Protein AF-A0A2X4UR61-F1 (afdb_monomer_lite)

Radius of gyration: 14.24 Å; chains: 1; bounding box: 37×31×28 Å

Foldseek 3Di:
DPPPDDDPDDDPVDDDDDPDPPADQVDFPQVSVLVSLCVRCVPPDDPVRSSVVSCVVCVVVVNNVRRGPGDD

InterPro domains:
  IPR027417 P-loop containing nucleoside triphosphate hydrolase [G3DSA:3.40.50.300] (1-72)
  IPR027417 P-loop containing nucleoside triphosphate hydrolase [SSF52540] (3-71)
  IPR050166 ABC transporter ATP-binding protein [PTHR42788] (3-71)

Sequence (72 aa):
MCDNRQITGPGPERGVVFQNHSLLPWLTTYENVALAVHQVFRREMTRGEMREWIEHNLELVHMSHALHKRPA

Organism: Serratia plymuthica (NCBI:txid82996)

Structure (mmCIF, N/CA/C/O backbone):
data_AF-A0A2X4UR61-F1
#
_entry.id   AF-A0A2X4UR61-F1
#
loop_
_atom_site.group_PDB
_atom_site.id
_atom_site.type_symbol
_atom_site.label_atom_id
_atom_site.label_alt_id
_atom_site.label_comp_id
_atom_site.label_asym_id
_atom_site.label_entity_id
_atom_site.label_seq_id
_atom_site.pdbx_PDB_ins_code
_atom_site.Cartn_x
_atom_site.Cartn_y
_atom_site.Cartn_z
_atom_site.occupancy
_atom_site.B_iso_or_equiv
_atom_site.auth_seq_id
_atom_site.auth_comp_id
_atom_site.auth_asym_id
_atom_site.auth_atom_id
_atom_site.pdbx_PDB_model_num
ATOM 1 N N . MET A 1 1 ? -19.901 -20.796 1.992 1.00 60.12 1 MET A N 1
ATOM 2 C CA . MET A 1 1 ? -19.321 -20.487 3.314 1.00 60.12 1 MET A CA 1
ATOM 3 C C . MET A 1 1 ? -17.816 -20.402 3.136 1.00 60.12 1 MET A C 1
ATOM 5 O O . MET A 1 1 ? -17.282 -21.270 2.461 1.00 60.12 1 MET A O 1
ATOM 9 N N . CYS A 1 2 ? -17.161 -19.379 3.678 1.00 55.16 2 CYS A N 1
ATOM 10 C CA . CYS A 1 2 ? -15.707 -19.383 3.897 1.00 55.16 2 CYS A CA 1
ATOM 11 C C . CYS A 1 2 ? -15.501 -19.536 5.405 1.00 55.16 2 CYS A C 1
ATOM 13 O O . CYS A 1 2 ? -16.256 -18.928 6.162 1.00 55.16 2 CYS A O 1
ATOM 15 N N . ASP A 1 3 ? -14.564 -20.381 5.838 1.00 68.69 3 ASP A N 1
ATOM 16 C CA . ASP A 1 3 ? -14.283 -20.653 7.260 1.00 68.69 3 ASP A CA 1
ATOM 17 C C . ASP A 1 3 ? -15.533 -20.950 8.106 1.00 68.69 3 ASP A C 1
ATOM 19 O O . ASP A 1 3 ? -15.728 -20.414 9.196 1.00 68.69 3 ASP A O 1
ATOM 23 N N . ASN A 1 4 ? -16.432 -21.791 7.582 1.00 69.25 4 ASN A N 1
ATOM 24 C CA . ASN A 1 4 ? -17.683 -22.179 8.246 1.00 69.25 4 ASN A CA 1
ATOM 25 C C . ASN A 1 4 ? -18.650 -21.013 8.564 1.00 69.25 4 ASN A C 1
ATOM 27 O O . ASN A 1 4 ? -19.582 -21.173 9.352 1.00 69.25 4 ASN A O 1
ATOM 31 N N . ARG A 1 5 ? -18.470 -19.844 7.930 1.00 67.25 5 ARG A N 1
ATOM 32 C CA . ARG A 1 5 ? -19.353 -18.674 8.056 1.00 67.25 5 ARG A CA 1
ATOM 33 C C . ARG A 1 5 ? -20.107 -18.394 6.757 1.00 67.25 5 ARG A C 1
ATOM 35 O O . ARG A 1 5 ? -19.571 -18.517 5.648 1.00 67.25 5 ARG A O 1
ATOM 42 N N . GLN A 1 6 ? -21.383 -18.027 6.888 1.00 71.44 6 GLN A N 1
ATOM 43 C CA . GLN A 1 6 ? -22.196 -17.540 5.772 1.00 71.44 6 GLN A CA 1
ATOM 44 C C . GLN A 1 6 ? -21.643 -16.190 5.300 1.00 71.44 6 GLN A C 1
ATOM 46 O O . GLN A 1 6 ? -21.423 -15.290 6.106 1.00 71.44 6 GLN A O 1
ATOM 51 N N . ILE A 1 7 ? -21.396 -16.064 3.995 1.00 65.50 7 ILE A N 1
ATOM 52 C CA . ILE A 1 7 ? -20.885 -14.828 3.397 1.00 65.50 7 ILE A CA 1
ATOM 53 C C . ILE A 1 7 ? -22.097 -13.979 3.018 1.00 65.50 7 ILE A C 1
ATOM 55 O O . ILE A 1 7 ? -22.849 -14.359 2.125 1.00 65.50 7 ILE A O 1
ATOM 59 N N . THR A 1 8 ? -22.298 -12.858 3.708 1.00 66.81 8 THR A N 1
ATOM 60 C CA . THR A 1 8 ? -23.446 -11.956 3.500 1.00 66.81 8 THR A CA 1
ATOM 6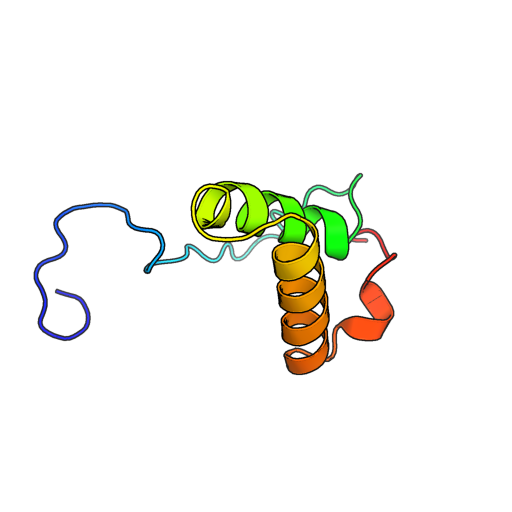1 C C . THR A 1 8 ? -23.132 -10.762 2.595 1.00 66.81 8 THR A C 1
ATOM 63 O O . THR A 1 8 ? -24.044 -10.027 2.228 1.00 66.81 8 THR A O 1
ATOM 66 N N . GLY A 1 9 ? -21.874 -10.574 2.178 1.00 67.25 9 GLY A N 1
ATOM 67 C CA . GLY A 1 9 ? -21.493 -9.503 1.257 1.00 67.25 9 GLY A CA 1
ATOM 68 C C . GLY A 1 9 ? -19.980 -9.304 1.117 1.00 67.25 9 GLY A C 1
ATOM 69 O O . GLY A 1 9 ? -19.196 -10.038 1.727 1.00 67.25 9 GLY A O 1
ATOM 70 N N . PRO A 1 10 ? -19.538 -8.326 0.310 1.00 65.94 10 PRO A N 1
ATOM 71 C CA . PRO A 1 10 ? -18.143 -7.897 0.281 1.00 65.94 10 PRO A CA 1
ATOM 72 C C . PRO A 1 10 ? -17.761 -7.249 1.621 1.00 65.94 10 PRO A C 1
ATOM 74 O O . PRO A 1 10 ? -18.573 -6.564 2.236 1.00 65.94 10 PRO A O 1
ATOM 77 N N . GLY A 1 11 ? -16.534 -7.477 2.078 1.00 68.56 11 GLY A N 1
ATOM 78 C CA . GLY A 1 11 ? -16.010 -6.903 3.317 1.00 68.56 11 GLY A CA 1
ATOM 79 C C . GLY A 1 11 ? -14.482 -6.818 3.263 1.00 68.56 11 GLY A C 1
ATOM 80 O O . GLY A 1 11 ? -13.877 -7.600 2.527 1.00 68.56 11 GLY A O 1
ATOM 81 N N . PRO A 1 12 ? -13.858 -5.868 3.982 1.00 68.62 12 PRO A N 1
ATOM 82 C CA . PRO A 1 12 ? -12.406 -5.645 3.970 1.00 68.62 12 PRO A CA 1
ATOM 83 C C . PRO A 1 12 ? -11.588 -6.871 4.404 1.00 68.62 12 PRO A C 1
ATOM 85 O O . PRO A 1 12 ? -10.429 -7.006 4.029 1.00 68.62 12 PRO A O 1
ATOM 88 N N . GLU A 1 13 ? -12.200 -7.802 5.132 1.00 69.56 13 GLU A N 1
ATOM 89 C CA . GLU A 1 13 ? -11.628 -9.092 5.509 1.00 69.56 13 GLU A CA 1
ATOM 90 C C . GLU A 1 13 ? -11.449 -10.069 4.328 1.00 69.56 13 GLU A C 1
ATOM 92 O O . GLU A 1 13 ? -10.865 -11.138 4.495 1.00 69.56 13 GLU A O 1
ATOM 97 N N . ARG A 1 14 ? -11.962 -9.737 3.134 1.00 72.31 14 ARG A N 1
ATOM 98 C CA . ARG A 1 14 ? -11.874 -10.549 1.912 1.00 72.31 14 ARG A CA 1
ATOM 99 C C . ARG A 1 14 ? -11.313 -9.715 0.758 1.00 72.31 14 ARG A C 1
ATOM 101 O O . ARG A 1 14 ? -12.012 -8.883 0.185 1.00 72.31 14 ARG A O 1
ATOM 108 N N . GLY A 1 15 ? -10.059 -9.973 0.392 1.00 68.75 15 GLY A N 1
ATOM 109 C CA . GLY A 1 15 ? -9.4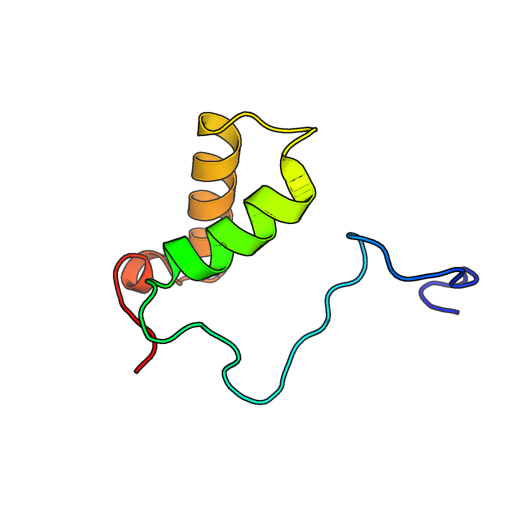07 -9.368 -0.773 1.00 68.75 15 GLY A CA 1
ATOM 110 C C . GLY A 1 15 ? -9.646 -10.157 -2.063 1.00 68.75 15 GLY A C 1
ATOM 111 O O . GLY A 1 15 ? -9.758 -11.382 -2.041 1.00 68.75 15 GLY A O 1
ATOM 112 N N . VAL A 1 16 ? -9.695 -9.460 -3.200 1.00 70.69 16 VAL A N 1
ATOM 113 C CA . VAL A 1 16 ? -9.667 -10.070 -4.539 1.00 70.69 16 VAL A CA 1
ATOM 114 C C . VAL A 1 16 ? -8.256 -9.930 -5.101 1.00 70.69 16 VAL A C 1
ATOM 116 O O . VAL A 1 16 ? -7.707 -8.831 -5.110 1.00 70.69 16 VAL A O 1
ATOM 119 N N . VAL A 1 17 ? -7.681 -11.032 -5.586 1.00 73.06 17 VAL A N 1
ATOM 120 C CA . VAL A 1 17 ? -6.382 -11.041 -6.274 1.00 73.06 17 VAL A CA 1
ATOM 121 C C . VAL A 1 17 ? -6.624 -11.266 -7.762 1.00 73.06 17 VAL A C 1
ATOM 123 O O . VAL A 1 17 ? -7.256 -12.246 -8.156 1.00 73.06 17 VAL A O 1
ATOM 126 N N . PHE A 1 18 ? -6.130 -10.351 -8.590 1.00 73.88 18 PHE A N 1
ATOM 127 C CA . PHE A 1 18 ? -6.188 -10.475 -10.043 1.00 73.88 18 PHE A CA 1
ATOM 128 C C . PHE A 1 18 ? -4.954 -11.221 -10.559 1.00 73.88 18 PHE A C 1
ATOM 130 O O . PHE A 1 18 ? -3.852 -11.021 -10.055 1.00 73.88 18 PHE A O 1
ATOM 137 N N . GLN A 1 19 ? -5.132 -12.073 -11.575 1.00 63.06 19 GLN A N 1
ATOM 138 C CA . GLN A 1 19 ? -4.007 -12.771 -12.217 1.00 63.06 19 GLN A CA 1
ATOM 139 C C . GLN A 1 19 ? -3.193 -11.865 -13.153 1.00 63.06 19 GLN A C 1
ATOM 141 O O . GLN A 1 19 ? -2.009 -12.108 -13.358 1.00 63.06 19 GLN A O 1
ATOM 146 N N . ASN A 1 20 ? -3.809 -10.806 -13.685 1.00 58.19 20 ASN A N 1
ATOM 147 C CA . ASN A 1 20 ? -3.121 -9.767 -14.450 1.00 58.19 20 ASN 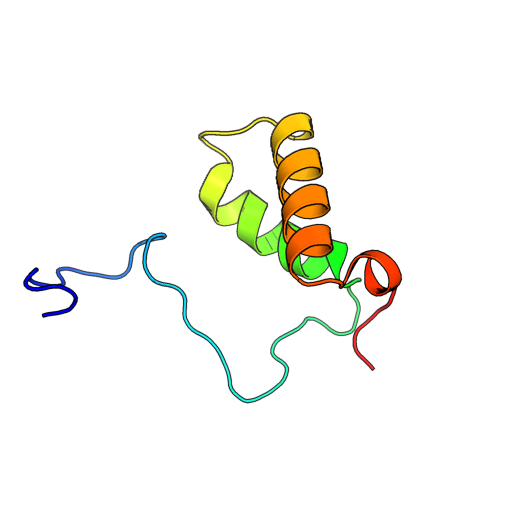A CA 1
ATOM 148 C C . ASN A 1 20 ? -2.711 -8.617 -13.522 1.00 58.19 20 ASN A C 1
ATOM 150 O O . ASN A 1 20 ? -3.421 -8.326 -12.559 1.00 58.19 20 ASN A O 1
ATOM 154 N N . HIS A 1 21 ? -1.601 -7.934 -13.828 1.00 59.81 21 HIS A N 1
ATOM 155 C CA . HIS A 1 21 ? -1.135 -6.771 -13.069 1.00 59.81 21 HIS A CA 1
ATOM 156 C C . HIS A 1 21 ? -2.180 -5.644 -13.109 1.00 59.81 21 HIS A C 1
ATOM 158 O O . HIS A 1 21 ? -2.213 -4.838 -14.031 1.00 59.81 21 HIS A O 1
ATOM 164 N N . SER A 1 22 ? -3.043 -5.575 -12.095 1.00 67.56 22 SER A N 1
ATOM 165 C CA . SER A 1 22 ? -4.009 -4.481 -11.911 1.00 67.56 22 SER A CA 1
ATOM 166 C C . SER A 1 22 ? -3.397 -3.262 -11.215 1.00 67.56 22 SER A C 1
ATOM 168 O O . SER A 1 22 ? -4.126 -2.406 -10.718 1.00 67.56 22 SER A O 1
ATOM 170 N N . LEU A 1 23 ? -2.064 -3.190 -11.145 1.00 80.62 23 LEU A N 1
ATOM 171 C CA . LEU A 1 23 ? -1.365 -2.038 -10.593 1.00 80.62 23 LEU A CA 1
ATOM 172 C C . LEU A 1 23 ? -1.470 -0.871 -11.570 1.00 80.62 23 LEU A C 1
ATOM 174 O O . LEU A 1 23 ? -1.338 -1.038 -12.781 1.00 80.62 23 LEU A O 1
ATOM 178 N N . LEU A 1 24 ? -1.679 0.322 -11.029 1.00 84.38 24 LEU A N 1
ATOM 179 C CA . LEU A 1 24 ? -1.673 1.557 -11.792 1.00 84.38 24 LEU A CA 1
ATOM 180 C C . LEU A 1 24 ? -0.221 1.846 -12.217 1.00 84.38 24 LEU A C 1
ATOM 182 O O . LEU A 1 24 ? 0.619 2.097 -11.347 1.00 84.38 24 LEU A O 1
ATOM 186 N N . PRO A 1 25 ? 0.103 1.821 -13.525 1.00 82.19 25 PRO A N 1
ATOM 187 C CA . PRO A 1 25 ? 1.490 1.863 -14.005 1.00 82.19 25 PRO A CA 1
ATOM 188 C C . PRO A 1 25 ? 2.154 3.236 -13.823 1.00 82.19 25 PRO A C 1
ATOM 190 O O . PRO A 1 25 ? 3.376 3.360 -13.838 1.00 82.19 25 PRO A O 1
ATOM 193 N N . TRP A 1 26 ? 1.359 4.289 -13.625 1.00 87.06 26 TRP A N 1
ATOM 194 C CA . TRP A 1 26 ? 1.853 5.635 -13.321 1.00 87.06 26 TRP A CA 1
ATOM 195 C C . TRP A 1 26 ? 2.133 5.865 -11.829 1.00 87.06 26 TRP A C 1
ATOM 197 O O . TRP A 1 26 ? 2.697 6.902 -11.482 1.00 87.06 26 TRP A O 1
ATOM 207 N N . LEU A 1 27 ? 1.772 4.915 -10.962 1.00 86.19 27 LEU A N 1
ATOM 208 C CA . LEU A 1 27 ? 2.013 4.968 -9.523 1.00 86.19 27 LEU A CA 1
ATOM 209 C C . LEU A 1 27 ? 3.157 4.039 -9.124 1.00 86.19 27 LEU A C 1
ATOM 211 O O . LEU A 1 27 ? 3.383 2.991 -9.725 1.00 86.19 27 LEU A O 1
ATOM 215 N N . THR A 1 28 ? 3.876 4.417 -8.079 1.00 88.50 28 THR A N 1
ATOM 216 C CA . THR A 1 28 ? 4.867 3.561 -7.424 1.00 88.50 28 THR A CA 1
ATOM 217 C C . THR A 1 28 ? 4.203 2.377 -6.716 1.00 88.50 28 THR A C 1
ATOM 219 O O . THR A 1 28 ? 2.996 2.380 -6.455 1.00 88.50 28 THR A O 1
ATOM 222 N N . THR A 1 29 ? 4.985 1.351 -6.376 1.00 86.19 29 THR A N 1
ATOM 223 C CA . THR A 1 29 ? 4.520 0.226 -5.546 1.00 86.19 29 THR A CA 1
ATOM 224 C C . THR A 1 29 ? 3.912 0.722 -4.235 1.00 86.19 29 THR A C 1
ATOM 226 O O . THR A 1 29 ? 2.828 0.281 -3.860 1.00 86.19 29 THR A O 1
ATOM 229 N N . TYR A 1 30 ? 4.560 1.693 -3.578 1.00 88.38 30 TYR A N 1
ATOM 230 C CA . TYR A 1 30 ? 4.029 2.322 -2.370 1.00 88.38 30 TYR A CA 1
ATOM 231 C C . TYR A 1 30 ? 2.660 2.965 -2.618 1.00 88.38 30 TYR A C 1
ATOM 233 O O . TYR A 1 30 ? 1.713 2.684 -1.893 1.00 88.38 30 TYR A O 1
ATOM 241 N N . GLU A 1 31 ? 2.531 3.796 -3.653 1.00 88.12 31 GLU A N 1
ATOM 242 C CA . GLU A 1 31 ? 1.283 4.511 -3.949 1.00 88.12 31 GLU A CA 1
ATOM 243 C C . GLU A 1 31 ? 0.134 3.559 -4.308 1.00 88.12 31 GLU A C 1
ATOM 245 O O . GLU A 1 31 ? -0.999 3.782 -3.884 1.00 88.12 31 GLU A O 1
ATOM 250 N N . ASN A 1 32 ? 0.421 2.468 -5.025 1.00 89.62 32 ASN A N 1
ATOM 251 C CA . ASN A 1 32 ? -0.570 1.433 -5.320 1.00 89.62 32 ASN A CA 1
ATOM 252 C C . ASN A 1 32 ? -1.121 0.779 -4.041 1.00 89.62 32 ASN A C 1
ATOM 254 O O . ASN A 1 32 ? -2.332 0.598 -3.917 1.00 89.62 32 ASN A O 1
ATOM 258 N N . VAL A 1 33 ? -0.253 0.460 -3.074 1.00 88.12 33 VAL A N 1
ATOM 259 C CA . VAL A 1 33 ? -0.674 -0.112 -1.783 1.00 88.12 33 VAL A CA 1
ATOM 260 C C . VAL A 1 33 ? -1.367 0.943 -0.916 1.00 88.12 33 VAL A C 1
ATOM 262 O O . VAL A 1 33 ? -2.411 0.669 -0.322 1.00 88.12 33 VAL A O 1
ATOM 265 N N . ALA A 1 34 ? -0.843 2.170 -0.893 1.00 90.06 34 ALA A N 1
ATOM 266 C CA . ALA A 1 34 ? -1.387 3.274 -0.111 1.00 90.06 34 ALA A CA 1
ATOM 267 C C . ALA A 1 34 ? -2.834 3.601 -0.490 1.00 90.06 34 ALA A C 1
ATOM 269 O O . ALA A 1 34 ? -3.643 3.870 0.394 1.00 90.06 34 ALA A O 1
ATOM 270 N N . LEU A 1 35 ? -3.195 3.526 -1.776 1.00 88.44 35 LEU A N 1
ATOM 271 C CA . LEU A 1 35 ? -4.576 3.729 -2.223 1.00 88.44 35 LEU A CA 1
ATOM 272 C C . LEU A 1 35 ? -5.555 2.756 -1.553 1.00 88.44 35 LEU A C 1
ATOM 274 O O . LEU A 1 35 ? -6.591 3.184 -1.040 1.00 88.44 35 LEU A O 1
ATOM 278 N N . ALA A 1 36 ? -5.212 1.467 -1.510 1.00 86.19 36 ALA A N 1
ATOM 279 C CA . ALA A 1 36 ? -6.044 0.451 -0.874 1.00 86.19 36 ALA A CA 1
ATOM 280 C C . ALA A 1 36 ? -6.109 0.648 0.649 1.00 86.19 36 ALA A C 1
ATOM 282 O O . ALA A 1 36 ? -7.196 0.651 1.229 1.00 86.19 36 ALA A O 1
ATOM 283 N N . VAL A 1 37 ? -4.959 0.886 1.290 1.00 88.25 37 VAL A N 1
ATOM 284 C CA . VAL A 1 37 ? -4.863 1.097 2.745 1.00 88.25 37 VAL A CA 1
ATOM 285 C C . VAL A 1 37 ? -5.658 2.324 3.178 1.00 88.25 37 VAL A C 1
ATOM 287 O O . VAL A 1 37 ? -6.431 2.247 4.129 1.00 88.25 37 VAL A O 1
ATOM 290 N N . HIS A 1 38 ? -5.559 3.435 2.447 1.00 88.44 38 HIS A N 1
ATOM 291 C CA . HIS A 1 38 ? -6.366 4.620 2.715 1.00 88.44 38 HIS A CA 1
ATOM 292 C C . HIS A 1 38 ? -7.861 4.335 2.588 1.00 88.44 38 HIS A C 1
ATOM 294 O O . HIS A 1 38 ? -8.647 4.810 3.404 1.00 88.44 38 HIS A O 1
ATOM 300 N N . GLN A 1 39 ? -8.287 3.560 1.593 1.00 86.81 39 GLN A N 1
ATOM 301 C CA . GLN A 1 39 ? -9.708 3.290 1.403 1.00 86.81 39 GLN A CA 1
ATOM 302 C C . GLN A 1 39 ? -10.296 2.403 2.508 1.00 86.81 39 GLN A C 1
ATOM 304 O O . GLN A 1 39 ? -11.431 2.644 2.929 1.00 86.81 39 GLN A O 1
ATOM 309 N N . VAL A 1 40 ? -9.518 1.435 2.998 1.00 86.44 40 VAL A N 1
ATOM 310 C CA . VAL A 1 40 ? -9.927 0.511 4.064 1.00 86.44 40 VAL A CA 1
ATOM 311 C C . VAL A 1 40 ? -9.830 1.172 5.443 1.00 86.44 40 VAL A C 1
ATOM 313 O O . VAL A 1 40 ? -10.811 1.184 6.178 1.00 86.44 40 VAL A O 1
ATOM 316 N N . PHE A 1 41 ? -8.697 1.800 5.771 1.00 88.00 41 PHE A N 1
ATOM 317 C CA . PHE A 1 41 ? -8.366 2.212 7.141 1.00 88.00 41 PHE A CA 1
ATOM 318 C C . PHE A 1 41 ? -8.539 3.709 7.439 1.00 88.00 41 PHE A C 1
ATOM 320 O O . PHE A 1 41 ? -8.242 4.144 8.550 1.00 88.00 41 PHE A O 1
ATOM 327 N N . ARG A 1 42 ? -9.081 4.527 6.518 1.00 86.56 42 ARG A N 1
ATOM 328 C CA . ARG A 1 42 ? -9.276 5.987 6.736 1.00 86.56 42 ARG A CA 1
ATOM 329 C C . ARG A 1 42 ? -10.047 6.382 8.003 1.00 86.56 42 ARG A C 1
ATOM 331 O O . ARG A 1 42 ? -10.020 7.554 8.365 1.00 86.56 42 ARG A O 1
ATOM 338 N N . ARG A 1 43 ? -10.820 5.470 8.606 1.00 88.25 43 ARG A N 1
ATOM 339 C CA . ARG A 1 43 ? -11.603 5.729 9.832 1.00 88.25 43 ARG A CA 1
ATOM 340 C C . ARG A 1 43 ? -10.938 5.180 11.096 1.00 88.25 43 ARG A C 1
ATOM 342 O O . ARG A 1 43 ? -11.422 5.477 12.180 1.00 88.25 43 ARG A O 1
ATOM 349 N N . GLU A 1 44 ? -9.881 4.388 10.943 1.00 89.88 44 GLU A N 1
ATOM 350 C CA . GLU A 1 44 ? -9.261 3.600 12.014 1.00 89.88 44 GLU A CA 1
ATOM 351 C C 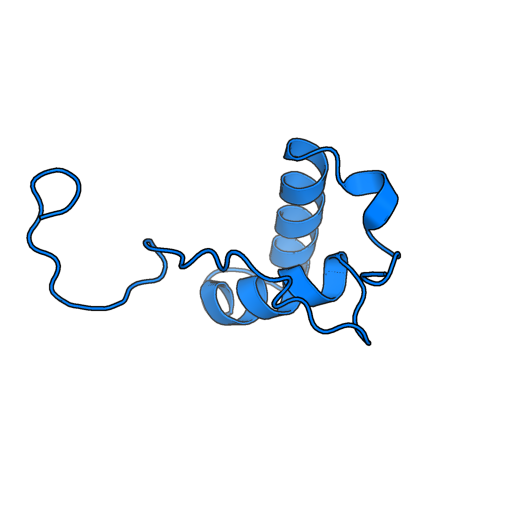. GLU A 1 44 ? -7.812 4.020 12.280 1.00 89.88 44 GLU A C 1
ATOM 353 O O . GLU A 1 44 ? -7.361 3.928 13.414 1.00 89.88 44 GLU A O 1
ATOM 358 N N . MET A 1 45 ? -7.100 4.518 11.264 1.00 90.69 45 MET A N 1
ATOM 359 C CA . MET A 1 45 ? -5.680 4.864 11.350 1.00 90.69 45 MET A CA 1
ATOM 360 C C . MET A 1 45 ? -5.424 6.301 10.887 1.00 90.69 45 MET A C 1
ATOM 362 O O . MET A 1 45 ? -6.081 6.824 9.982 1.00 90.69 45 MET A O 1
ATOM 366 N N . THR A 1 46 ? -4.427 6.949 11.481 1.00 92.81 46 THR A N 1
ATOM 367 C CA . THR A 1 46 ? -3.877 8.229 11.024 1.00 92.81 46 THR A CA 1
ATOM 368 C C . THR A 1 46 ? -2.982 8.043 9.795 1.00 92.81 46 THR A C 1
ATOM 370 O O . THR A 1 46 ? -2.571 6.939 9.442 1.00 92.81 46 THR A O 1
ATOM 373 N N . ARG A 1 47 ? -2.624 9.146 9.122 1.00 87.44 47 ARG A N 1
ATOM 374 C CA . ARG A 1 47 ? -1.676 9.105 7.991 1.00 87.44 47 ARG A CA 1
ATOM 375 C C . ARG A 1 47 ? -0.301 8.554 8.377 1.00 87.44 47 ARG A C 1
ATOM 377 O O . ARG A 1 47 ? 0.313 7.893 7.548 1.00 87.44 47 ARG A O 1
ATOM 384 N N . GLY A 1 48 ? 0.163 8.828 9.599 1.00 92.00 48 GLY A N 1
ATOM 385 C CA . GLY A 1 48 ? 1.431 8.302 10.107 1.00 92.00 48 GLY A CA 1
ATOM 386 C C . GLY A 1 48 ? 1.372 6.789 10.295 1.00 92.00 48 GLY A C 1
ATOM 387 O O . GLY A 1 48 ? 2.181 6.074 9.715 1.00 92.00 48 GLY A O 1
ATOM 388 N N . GLU A 1 49 ? 0.343 6.311 10.994 1.00 92.06 49 GLU A N 1
ATOM 389 C CA . GLU A 1 49 ? 0.132 4.877 11.232 1.00 92.06 49 GLU A CA 1
ATOM 390 C C . GLU A 1 49 ? -0.066 4.106 9.923 1.00 92.06 49 GLU A C 1
ATOM 392 O O . GLU A 1 49 ? 0.485 3.024 9.754 1.00 92.06 49 GLU A O 1
ATOM 397 N N . MET A 1 50 ? -0.805 4.669 8.958 1.00 91.12 50 MET A N 1
ATOM 398 C CA . MET A 1 50 ? -0.967 4.044 7.642 1.00 91.12 50 MET A CA 1
ATOM 399 C C . MET A 1 50 ? 0.368 3.919 6.903 1.00 91.12 50 MET A C 1
ATOM 401 O O . MET A 1 50 ? 0.612 2.893 6.275 1.00 91.12 50 MET A O 1
ATOM 405 N N . ARG A 1 51 ? 1.243 4.930 6.986 1.00 90.56 51 ARG A N 1
ATOM 406 C CA . ARG A 1 51 ? 2.573 4.879 6.363 1.00 90.56 51 ARG A CA 1
ATOM 407 C C . ARG A 1 51 ? 3.426 3.769 6.969 1.00 90.56 51 ARG A C 1
ATOM 409 O O . ARG A 1 51 ? 3.964 2.956 6.226 1.00 90.56 51 ARG A O 1
ATOM 416 N N . GLU A 1 52 ? 3.506 3.717 8.296 1.00 91.50 52 GLU A N 1
ATOM 417 C CA . GLU A 1 52 ? 4.263 2.683 9.012 1.00 91.50 52 GLU A CA 1
ATOM 418 C C . GLU A 1 52 ? 3.724 1.284 8.706 1.00 91.50 52 GLU A C 1
ATOM 420 O O . GLU A 1 52 ? 4.493 0.362 8.446 1.00 91.50 52 GLU A O 1
ATOM 425 N N . TRP A 1 53 ? 2.399 1.135 8.641 1.00 90.88 53 TRP A N 1
ATOM 426 C CA . TRP A 1 53 ? 1.762 -0.126 8.279 1.00 90.88 53 TRP A CA 1
ATOM 427 C C . TRP A 1 53 ? 2.121 -0.572 6.857 1.00 90.88 53 TRP A C 1
ATOM 429 O O . TRP A 1 53 ? 2.439 -1.742 6.643 1.00 90.88 53 TRP A O 1
ATOM 439 N N . ILE A 1 54 ? 2.101 0.343 5.882 1.00 90.06 54 ILE A N 1
ATOM 440 C CA . ILE A 1 54 ? 2.467 0.042 4.489 1.00 90.06 54 ILE A CA 1
ATOM 441 C C . ILE A 1 54 ? 3.939 -0.362 4.396 1.00 90.06 54 ILE A C 1
ATOM 443 O O . ILE A 1 54 ? 4.250 -1.377 3.775 1.00 90.06 54 ILE A O 1
ATOM 447 N N . GLU A 1 55 ? 4.835 0.415 5.009 1.00 89.25 55 GLU A N 1
ATOM 448 C CA . GLU A 1 55 ? 6.277 0.149 5.002 1.00 89.25 55 GLU A CA 1
ATOM 449 C C . GLU A 1 55 ? 6.586 -1.213 5.643 1.00 89.25 55 GLU A C 1
ATOM 451 O O . GLU A 1 55 ? 7.274 -2.032 5.032 1.00 89.25 55 GLU A O 1
ATOM 456 N N . HIS A 1 56 ? 5.984 -1.507 6.800 1.00 88.69 56 HIS A N 1
ATOM 457 C CA . HIS A 1 56 ? 6.140 -2.787 7.491 1.00 88.69 56 HIS A CA 1
ATOM 458 C C . HIS A 1 56 ? 5.652 -3.978 6.652 1.00 88.69 56 HIS A C 1
ATOM 460 O O . HIS A 1 56 ? 6.349 -4.983 6.520 1.00 88.69 56 HIS A O 1
ATOM 466 N N . ASN A 1 57 ? 4.469 -3.879 6.035 1.00 87.50 57 ASN A N 1
ATOM 467 C CA . ASN A 1 57 ? 3.934 -4.974 5.219 1.00 87.50 57 ASN A CA 1
ATOM 468 C C . ASN A 1 57 ? 4.727 -5.181 3.924 1.00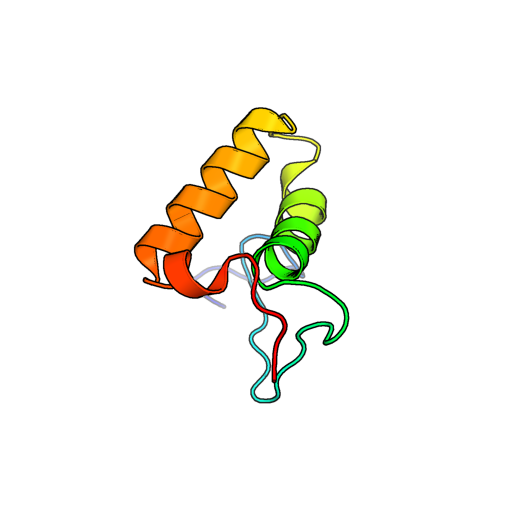 87.50 57 ASN A C 1
ATOM 470 O O . ASN A 1 57 ? 4.900 -6.320 3.490 1.00 87.50 57 ASN A O 1
ATOM 474 N N . LEU A 1 58 ? 5.240 -4.107 3.317 1.00 86.38 58 LEU A N 1
ATOM 475 C CA . LEU A 1 58 ? 6.120 -4.211 2.152 1.00 86.38 58 LEU A CA 1
ATOM 476 C C . LEU A 1 58 ? 7.463 -4.860 2.499 1.00 86.38 58 LEU A C 1
ATOM 478 O O . LEU A 1 58 ? 8.014 -5.589 1.672 1.00 86.38 58 LEU A O 1
ATOM 482 N N . GLU A 1 59 ? 7.963 -4.647 3.714 1.00 88.12 59 GLU A N 1
ATOM 483 C CA . GLU A 1 59 ? 9.148 -5.334 4.224 1.00 88.12 59 GLU A CA 1
ATOM 484 C C . GLU A 1 59 ? 8.913 -6.834 4.422 1.00 88.12 59 GLU A C 1
ATOM 486 O O . GLU A 1 59 ? 9.736 -7.640 3.981 1.00 88.12 59 GLU A O 1
ATOM 491 N N . LEU A 1 60 ? 7.761 -7.221 4.980 1.00 87.62 60 LEU A N 1
ATOM 492 C CA . LEU A 1 60 ? 7.388 -8.629 5.168 1.00 87.62 60 LEU A CA 1
ATOM 493 C C . LEU A 1 60 ? 7.326 -9.418 3.854 1.00 87.62 60 LEU A C 1
ATOM 495 O O . LEU A 1 60 ? 7.676 -10.595 3.828 1.00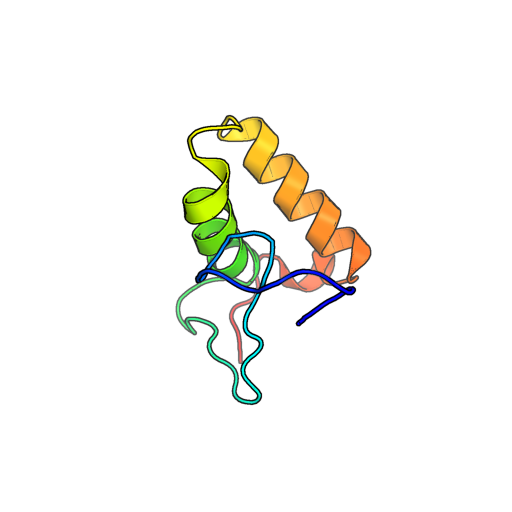 87.62 60 LEU A O 1
ATOM 499 N N . VAL A 1 61 ? 6.913 -8.781 2.755 1.00 86.06 61 VAL A N 1
ATOM 500 C CA . VAL A 1 61 ? 6.893 -9.408 1.419 1.00 86.06 61 VAL A CA 1
ATOM 501 C C . VAL A 1 61 ? 8.189 -9.182 0.628 1.00 86.06 61 VAL A C 1
ATOM 503 O O . VAL A 1 61 ? 8.234 -9.428 -0.576 1.00 86.06 61 VAL A O 1
ATOM 506 N N . HIS A 1 62 ? 9.249 -8.701 1.288 1.00 82.69 62 HIS A N 1
ATOM 507 C CA . HIS A 1 62 ? 10.564 -8.411 0.707 1.00 82.69 62 HIS A CA 1
ATOM 508 C C . HIS A 1 62 ? 10.543 -7.419 -0.474 1.00 82.69 62 HIS A C 1
ATOM 510 O O . HIS A 1 62 ? 11.459 -7.391 -1.301 1.00 82.69 62 HIS A O 1
ATOM 516 N N . MET A 1 63 ? 9.525 -6.557 -0.544 1.00 81.75 63 MET A N 1
ATOM 517 C CA . MET A 1 63 ? 9.347 -5.545 -1.593 1.00 81.75 63 MET A CA 1
ATOM 518 C C . MET A 1 63 ? 9.889 -4.162 -1.210 1.00 81.75 63 MET A C 1
ATOM 520 O O . MET A 1 63 ? 9.688 -3.200 -1.953 1.00 81.75 63 MET A O 1
ATOM 524 N N . SER A 1 64 ? 10.639 -4.031 -0.111 1.00 77.94 64 SER A N 1
ATOM 525 C CA . SER A 1 64 ? 11.232 -2.753 0.326 1.00 77.94 64 SER A CA 1
ATOM 526 C C . SER A 1 64 ? 12.064 -2.076 -0.775 1.00 77.94 64 SER A C 1
ATOM 528 O O . SER A 1 64 ? 12.026 -0.863 -0.953 1.00 77.94 64 SER A O 1
ATOM 530 N N . HIS A 1 65 ? 12.766 -2.860 -1.595 1.00 80.75 65 HIS A N 1
ATOM 531 C CA . HIS A 1 65 ? 13.584 -2.370 -2.711 1.00 80.75 65 HIS A CA 1
ATOM 532 C C . HIS A 1 65 ? 12.768 -1.827 -3.906 1.00 80.75 65 HIS A C 1
ATOM 534 O O . HIS A 1 65 ? 13.326 -1.199 -4.812 1.00 80.75 65 HIS A O 1
ATOM 540 N N . ALA A 1 66 ? 11.461 -2.100 -3.943 1.00 80.19 66 ALA A N 1
ATOM 541 C CA . ALA A 1 66 ? 10.540 -1.698 -5.001 1.00 80.19 66 ALA A CA 1
ATOM 542 C C . ALA A 1 66 ? 9.597 -0.561 -4.577 1.00 80.19 66 ALA A C 1
ATOM 544 O O . ALA A 1 66 ? 8.798 -0.117 -5.402 1.00 80.19 66 ALA A O 1
ATOM 545 N N . LEU A 1 67 ? 9.719 -0.048 -3.343 1.00 78.69 67 LEU A N 1
ATOM 546 C CA . LEU A 1 67 ? 8.880 1.018 -2.773 1.00 78.69 67 LEU A CA 1
ATOM 547 C C . LEU A 1 67 ? 8.646 2.185 -3.741 1.00 78.69 67 LEU A C 1
ATOM 549 O O . LEU A 1 67 ? 7.507 2.587 -3.966 1.00 78.69 67 LEU A O 1
ATOM 553 N N . HIS A 1 68 ? 9.721 2.678 -4.357 1.00 82.38 68 HIS A N 1
ATOM 554 C CA . HIS A 1 68 ? 9.694 3.829 -5.266 1.00 82.38 68 HIS A CA 1
ATOM 555 C C . HIS A 1 68 ? 9.725 3.446 -6.750 1.00 82.38 68 HIS A C 1
ATOM 557 O O . HIS A 1 68 ? 9.804 4.318 -7.615 1.00 82.38 68 HIS A O 1
ATOM 563 N N . LYS A 1 69 ? 9.682 2.148 -7.067 1.00 83.19 69 LYS A N 1
ATOM 564 C CA . LYS A 1 69 ? 9.629 1.675 -8.451 1.00 83.19 69 LYS A CA 1
ATOM 565 C C . LYS A 1 69 ? 8.186 1.673 -8.933 1.00 83.19 69 LYS A C 1
ATOM 567 O O . LYS A 1 69 ? 7.267 1.396 -8.164 1.00 83.19 69 LYS A O 1
ATOM 572 N N . ARG A 1 70 ? 7.999 1.988 -10.210 1.00 81.12 70 ARG A N 1
ATOM 573 C CA . ARG A 1 70 ? 6.725 1.794 -10.904 1.00 81.12 70 ARG A CA 1
ATOM 574 C C . ARG A 1 70 ? 6.658 0.361 -11.448 1.00 81.12 70 ARG A C 1
ATOM 576 O O . ARG A 1 70 ? 7.721 -0.195 -11.739 1.00 81.12 70 ARG A O 1
ATOM 583 N N . PRO A 1 71 ? 5.458 -0.229 -11.581 1.00 74.50 71 PRO A N 1
ATOM 584 C CA . PRO A 1 71 ? 5.279 -1.489 -12.297 1.00 74.50 71 PRO A CA 1
ATOM 585 C C . PRO A 1 71 ? 5.817 -1.345 -13.729 1.00 74.50 71 PRO A C 1
ATOM 587 O O . PRO A 1 71 ? 5.499 -0.356 -14.391 1.00 74.50 71 PRO A O 1
ATOM 590 N N . ALA A 1 72 ? 6.658 -2.286 -14.165 1.00 61.75 72 ALA A N 1
ATOM 591 C CA . ALA A 1 72 ? 7.187 -2.368 -15.530 1.00 61.75 72 ALA A CA 1
ATOM 592 C C . ALA A 1 72 ? 6.357 -3.340 -16.374 1.00 61.75 72 ALA A C 1
ATOM 594 O O . ALA A 1 72 ? 5.871 -4.335 -15.789 1.00 61.75 72 ALA A O 1
#

Secondary structure (DSSP, 8-state):
-BTTB---S--TTS----SS--S-TTS-HHHHHHHHHHHHHTTT--HHHHHHHHHHHHHHTT-GGGTTPPP-

pLDDT: mean 80.22, std 10.23, range [55.16, 92.81]